Protein AF-A0A1F3XYW1-F1 (afdb_monomer)

Sequence (132 aa):
MTFLGFTIYRMKNRSGTDAKTVFETESKRLSRAKSAIREKLKRNRHKPIEKQAEAINATLRGHFNYYGLAGNRKKIAGYWHFVREEWRHCLSRRSQNGRVTWADFLEIEEKFPLVSPKLRISYAQLASFVRL

Nearest PDB structures (foldseek):
  8fli-assembly1_B  TM=8.030E-01  e=5.942E-02  Thermosynechococcus vestitus
  5cwl-assembly2_B  TM=4.743E-01  e=3.367E+00  synthetic construct

Foldseek 3Di:
DDDPQWDWDWDADPVNPDIAIATEGHPVNLVVLLVVLLVVLLVCLQPDLLVNLVSQQVSLCVCLVVRLAANHQVSNQVSVVSSLVSNQVSPQVNDPPDNQDVVNSVVSCVVRPHDDRHRPYHSVNVVVVVPD

Secondary structure (DSSP, 8-state):
-EETTEEEEEEE-TTSS-EEEEEEE-HHHHHHHHHHHHHHHHHHTTS-HHHHHHHHHHHHHHHHHHH-BTT-HHHHHHHHHHHHHHHHHHHHTSSSS----HHHHHHHHHHSPPPPP--SB-HHHHHHHH--

pLDDT: mean 91.43, std 9.3, range [43.41, 98.5]

Radius of gyration: 17.62 Å; Cα contacts (8 Å, |Δi|>4): 137; chains: 1; bounding box: 43×25×58 Å

Mean predicted aligned error: 4.78 Å

Structure (mmCIF, N/CA/C/O backbone):
data_AF-A0A1F3XYW1-F1
#
_entry.id   AF-A0A1F3XYW1-F1
#
loop_
_atom_site.group_PDB
_atom_site.id
_atom_site.type_symbol
_atom_site.label_atom_id
_atom_site.label_alt_id
_atom_site.label_comp_id
_atom_site.label_asym_id
_atom_site.label_entity_id
_atom_site.label_seq_id
_atom_site.pdbx_PDB_ins_code
_atom_site.Cartn_x
_atom_site.Cartn_y
_atom_site.Cartn_z
_atom_site.occupancy
_atom_site.B_iso_or_equiv
_atom_site.auth_seq_id
_atom_site.auth_comp_id
_atom_site.auth_asym_id
_atom_site.auth_atom_id
_atom_site.pdbx_PDB_model_num
ATOM 1 N N . MET A 1 1 ? 9.606 8.087 -21.227 1.00 90.62 1 MET A N 1
ATOM 2 C CA . MET A 1 1 ? 8.309 8.694 -21.620 1.00 90.62 1 MET A CA 1
ATOM 3 C C . MET A 1 1 ? 7.266 8.442 -20.538 1.00 90.62 1 MET A C 1
ATOM 5 O O . MET A 1 1 ? 7.473 7.536 -19.736 1.00 90.62 1 MET A O 1
ATOM 9 N N . THR A 1 2 ? 6.168 9.200 -20.501 1.00 93.94 2 THR A N 1
ATOM 10 C CA . THR A 1 2 ? 5.014 8.907 -19.634 1.00 93.94 2 THR A CA 1
ATOM 11 C C . THR A 1 2 ? 3.793 8.556 -20.478 1.00 93.94 2 THR A C 1
ATOM 13 O O . THR A 1 2 ? 3.475 9.258 -21.431 1.00 93.94 2 THR A O 1
ATOM 16 N N . PHE A 1 3 ? 3.109 7.461 -20.148 1.00 91.94 3 PHE A N 1
ATOM 17 C CA . PHE A 1 3 ? 1.918 7.012 -20.872 1.00 91.94 3 PHE A CA 1
ATOM 18 C C . PHE A 1 3 ? 0.994 6.228 -19.941 1.00 91.94 3 PHE A C 1
ATOM 20 O O . PHE A 1 3 ? 1.466 5.400 -19.166 1.00 91.94 3 PHE A O 1
ATOM 27 N N . LEU A 1 4 ? -0.313 6.515 -19.974 1.00 92.44 4 LEU A N 1
ATOM 28 C CA . LEU A 1 4 ? -1.336 5.857 -19.141 1.00 92.44 4 LEU A CA 1
ATOM 29 C C . LEU A 1 4 ? -0.981 5.761 -17.640 1.00 92.44 4 LEU A C 1
ATOM 31 O O . LEU A 1 4 ? -1.354 4.820 -16.944 1.00 92.44 4 LEU A O 1
ATOM 35 N N . GLY A 1 5 ? -0.261 6.749 -17.105 1.00 93.19 5 GLY A N 1
ATOM 36 C CA . GLY A 1 5 ? 0.155 6.756 -15.700 1.00 93.19 5 GLY A CA 1
ATOM 37 C C . GLY A 1 5 ? 1.364 5.874 -15.374 1.00 93.19 5 GLY A C 1
ATOM 38 O O . GLY A 1 5 ? 1.655 5.660 -14.195 1.00 93.19 5 GLY A O 1
ATOM 39 N N . PHE A 1 6 ? 2.084 5.405 -16.392 1.00 94.06 6 PHE A N 1
ATOM 40 C CA . PHE A 1 6 ? 3.388 4.769 -16.264 1.00 94.06 6 PHE A CA 1
ATOM 41 C C . PHE A 1 6 ? 4.501 5.700 -16.725 1.00 94.06 6 PHE A C 1
ATOM 43 O O . PHE A 1 6 ? 4.390 6.347 -17.765 1.00 94.06 6 PHE A O 1
ATOM 50 N N . THR A 1 7 ? 5.605 5.703 -15.988 1.00 94.50 7 THR A N 1
ATOM 51 C CA . THR A 1 7 ? 6.908 6.112 -16.500 1.00 94.50 7 THR A CA 1
ATOM 52 C C . THR A 1 7 ? 7.535 4.899 -17.179 1.00 94.50 7 THR A C 1
ATOM 54 O O . THR A 1 7 ? 7.796 3.886 -16.530 1.00 94.50 7 THR A O 1
ATOM 57 N N . ILE A 1 8 ? 7.758 5.002 -18.489 1.00 92.38 8 ILE A N 1
ATOM 58 C CA . ILE A 1 8 ? 8.303 3.927 -19.321 1.00 92.38 8 ILE A CA 1
ATOM 59 C C . ILE A 1 8 ? 9.735 4.274 -19.713 1.00 92.38 8 ILE A C 1
ATOM 61 O O . ILE A 1 8 ? 9.994 5.350 -20.273 1.00 92.38 8 ILE A O 1
ATOM 65 N N . TYR A 1 9 ? 10.655 3.358 -19.416 1.00 90.81 9 TYR A N 1
ATOM 66 C CA . TYR A 1 9 ? 12.079 3.485 -19.723 1.00 90.81 9 TYR A CA 1
ATOM 67 C C . TYR A 1 9 ? 12.733 2.118 -19.943 1.00 90.81 9 TYR A C 1
ATOM 69 O O . TYR A 1 9 ? 12.196 1.083 -19.549 1.00 90.81 9 TYR A O 1
ATOM 77 N N . ARG A 1 10 ? 13.908 2.106 -20.579 1.00 88.81 10 ARG A N 1
ATOM 78 C CA . ARG A 1 10 ? 14.725 0.896 -20.737 1.00 88.81 10 ARG A CA 1
ATOM 79 C C . ARG A 1 10 ? 15.737 0.820 -19.601 1.00 88.81 10 ARG A C 1
ATOM 81 O O . ARG A 1 10 ? 16.507 1.752 -19.397 1.00 88.81 10 ARG A O 1
ATOM 88 N N . MET A 1 11 ? 15.751 -0.297 -18.889 1.00 86.00 11 MET A N 1
ATOM 89 C CA . MET A 1 11 ? 16.749 -0.607 -17.871 1.00 86.00 11 MET A CA 1
ATOM 90 C C . MET A 1 11 ? 17.693 -1.674 -18.417 1.00 86.00 11 MET A C 1
ATOM 92 O O . MET A 1 11 ? 17.244 -2.745 -18.824 1.00 86.00 11 MET A O 1
ATOM 96 N N . LYS A 1 12 ? 18.996 -1.388 -18.418 1.00 85.50 12 LYS A N 1
ATOM 97 C CA . LYS A 1 12 ? 20.028 -2.386 -18.715 1.00 85.50 12 LYS A CA 1
ATOM 98 C C . LYS A 1 12 ? 20.235 -3.296 -17.503 1.00 85.50 12 LYS A C 1
ATOM 100 O O . LYS A 1 12 ? 20.119 -2.847 -16.361 1.00 85.50 12 LYS A O 1
ATOM 105 N N . ASN A 1 13 ? 20.513 -4.572 -17.741 1.00 80.25 13 ASN A N 1
ATOM 106 C CA . ASN A 1 13 ? 20.986 -5.470 -16.694 1.00 80.25 13 ASN A CA 1
ATOM 107 C C . ASN A 1 13 ? 22.393 -5.041 -16.222 1.00 80.25 13 ASN A C 1
ATOM 109 O O . ASN A 1 13 ? 23.051 -4.211 -16.850 1.00 80.25 13 ASN A O 1
ATOM 113 N N . ARG A 1 14 ? 22.862 -5.598 -15.098 1.00 74.94 14 ARG A N 1
ATOM 114 C CA . ARG A 1 14 ? 24.181 -5.256 -14.535 1.00 74.94 14 ARG A CA 1
ATOM 115 C C . ARG A 1 14 ? 25.348 -5.563 -15.484 1.00 74.94 14 ARG A C 1
ATOM 117 O O . ARG A 1 14 ? 26.362 -4.889 -15.387 1.00 74.94 14 ARG A O 1
ATOM 124 N N . SER A 1 15 ? 25.201 -6.536 -16.387 1.00 79.69 15 SER A N 1
ATOM 125 C CA . SER A 1 15 ? 26.223 -6.887 -17.383 1.00 79.69 15 SER A CA 1
ATOM 126 C C . SER A 1 15 ? 26.187 -6.008 -18.641 1.00 79.69 15 SER A C 1
ATOM 128 O O . SER A 1 15 ? 27.049 -6.143 -19.500 1.00 79.69 15 SER A O 1
ATOM 130 N N . GLY A 1 16 ? 25.190 -5.127 -18.789 1.00 72.06 16 GLY A N 1
ATOM 131 C CA . GLY A 1 16 ? 25.012 -4.256 -19.955 1.00 72.06 16 GLY A CA 1
ATOM 132 C C . GLY A 1 16 ? 24.537 -4.954 -21.237 1.00 72.06 16 GLY A C 1
ATOM 133 O O . GLY A 1 16 ? 24.225 -4.262 -22.204 1.00 72.06 16 GLY A O 1
ATOM 134 N N . THR A 1 17 ? 24.452 -6.286 -21.236 1.00 72.69 17 THR A N 1
ATOM 135 C CA . THR A 1 17 ? 24.177 -7.134 -22.407 1.00 72.69 17 THR A CA 1
ATOM 136 C C . THR A 1 17 ? 22.704 -7.125 -22.809 1.00 72.69 17 THR A C 1
ATOM 138 O O . THR A 1 17 ? 22.395 -7.114 -23.994 1.00 72.69 17 THR A O 1
ATOM 141 N N . ASP A 1 18 ? 21.793 -7.049 -21.832 1.00 75.69 18 ASP A N 1
ATOM 142 C CA . ASP A 1 18 ? 20.349 -7.053 -22.078 1.00 75.69 18 ASP A CA 1
ATOM 143 C C . ASP A 1 18 ? 19.689 -5.798 -21.520 1.00 75.69 18 ASP A C 1
ATOM 145 O O . ASP A 1 18 ? 20.006 -5.330 -20.422 1.00 75.69 18 ASP A O 1
ATOM 149 N N . ALA A 1 19 ? 18.688 -5.289 -22.236 1.00 81.06 19 ALA A N 1
ATOM 150 C CA . ALA A 1 19 ? 17.846 -4.195 -21.773 1.00 81.06 19 ALA A CA 1
ATOM 151 C C . ALA A 1 19 ? 16.379 -4.622 -21.717 1.00 81.06 19 ALA A C 1
ATOM 153 O O . ALA A 1 19 ? 15.833 -5.132 -22.693 1.00 81.06 19 ALA A O 1
ATOM 154 N N . LYS A 1 20 ? 15.725 -4.361 -20.583 1.00 85.50 20 LYS A N 1
ATOM 155 C CA . LYS A 1 20 ? 14.300 -4.629 -20.361 1.00 85.50 20 LYS A CA 1
ATOM 156 C C . LYS A 1 20 ? 13.523 -3.320 -20.303 1.00 85.50 20 LYS A C 1
ATOM 158 O O . LYS A 1 20 ? 13.973 -2.353 -19.689 1.00 85.50 20 LYS A O 1
ATOM 163 N N . THR A 1 21 ? 12.337 -3.298 -20.898 1.00 87.94 21 THR A N 1
ATOM 164 C CA . THR A 1 21 ? 11.399 -2.180 -20.744 1.00 87.94 21 THR A CA 1
ATOM 165 C C . THR A 1 21 ? 10.740 -2.259 -19.372 1.00 87.94 21 THR A C 1
ATOM 167 O O . THR A 1 21 ? 10.163 -3.282 -19.009 1.00 87.94 21 THR A O 1
ATOM 170 N N . VAL A 1 22 ? 10.846 -1.187 -18.594 1.00 88.44 22 VAL A N 1
ATOM 171 C CA . VAL A 1 22 ? 10.255 -1.048 -17.262 1.00 88.44 22 VAL A CA 1
ATOM 172 C C . VAL A 1 22 ? 9.022 -0.164 -17.370 1.00 88.44 22 VAL A C 1
ATOM 174 O O . VAL A 1 22 ? 9.081 0.917 -17.955 1.00 88.44 22 VAL A O 1
ATOM 177 N N . PHE A 1 23 ? 7.926 -0.619 -16.766 1.00 92.12 23 PHE A N 1
ATOM 178 C CA . PHE A 1 23 ? 6.715 0.166 -16.561 1.00 92.12 23 PHE A CA 1
ATOM 179 C C . PHE A 1 23 ? 6.612 0.485 -15.076 1.00 92.12 23 PHE A C 1
ATOM 181 O O . PHE A 1 23 ? 6.260 -0.378 -14.279 1.00 92.12 23 PHE A O 1
ATOM 188 N N . GLU A 1 24 ? 6.953 1.707 -14.685 1.00 93.56 24 GLU A N 1
ATOM 189 C CA . GLU A 1 24 ? 6.903 2.137 -13.288 1.00 93.56 24 GLU A CA 1
ATOM 190 C C . GLU A 1 24 ? 5.710 3.066 -13.057 1.00 93.56 24 GLU A C 1
ATOM 192 O O . GLU A 1 24 ? 5.388 3.870 -13.927 1.00 93.56 24 GLU A O 1
ATOM 197 N N . THR A 1 25 ? 5.040 2.993 -11.902 1.00 95.44 25 THR A N 1
ATOM 198 C CA . THR A 1 25 ? 3.963 3.945 -11.581 1.00 95.44 25 THR A CA 1
ATOM 199 C C . THR A 1 25 ? 4.507 5.371 -11.616 1.00 95.44 25 THR A C 1
ATOM 201 O O . THR A 1 25 ? 5.442 5.706 -10.885 1.00 95.44 25 THR A O 1
ATOM 204 N N . GLU A 1 26 ? 3.878 6.233 -12.414 1.00 96.56 26 GLU A N 1
ATOM 205 C CA . GLU A 1 26 ? 4.226 7.648 -12.491 1.00 96.56 26 GLU A CA 1
ATOM 206 C C . GLU A 1 26 ? 4.121 8.301 -11.100 1.00 96.56 26 GLU A C 1
ATOM 208 O O . GLU A 1 26 ? 3.106 8.171 -10.407 1.00 96.56 26 GLU A O 1
ATOM 213 N N . SER A 1 27 ? 5.138 9.067 -10.694 1.00 94.81 27 SER A N 1
ATOM 214 C CA . SER A 1 27 ? 5.197 9.700 -9.366 1.00 94.81 27 SER A CA 1
ATOM 215 C C . SER A 1 27 ? 3.953 10.534 -9.032 1.00 94.81 27 SER A C 1
ATOM 217 O O . SER A 1 27 ? 3.446 10.464 -7.910 1.00 94.81 27 SER A O 1
ATOM 219 N N . LYS A 1 28 ? 3.400 11.270 -10.009 1.00 96.31 28 LYS A N 1
ATOM 220 C CA . LYS A 1 28 ? 2.164 12.053 -9.829 1.00 96.31 28 LYS A CA 1
ATOM 221 C C . LYS A 1 28 ? 0.953 11.155 -9.556 1.00 96.31 28 LYS A C 1
ATOM 223 O O . LYS A 1 28 ? 0.128 11.479 -8.703 1.00 96.31 28 LYS A O 1
ATOM 228 N N . ARG A 1 29 ? 0.853 10.006 -10.233 1.00 96.44 29 ARG A N 1
ATOM 229 C CA . ARG A 1 29 ? -0.222 9.021 -10.020 1.00 96.44 29 ARG A CA 1
ATOM 230 C C . ARG A 1 29 ? -0.103 8.344 -8.667 1.00 96.44 29 ARG A C 1
ATOM 232 O O . ARG A 1 29 ? -1.113 8.206 -7.982 1.00 96.44 29 ARG A O 1
ATOM 239 N N . LEU A 1 30 ? 1.114 7.998 -8.254 1.00 97.12 30 LEU A N 1
ATOM 240 C CA . LEU A 1 30 ? 1.355 7.446 -6.925 1.00 97.12 30 LEU A CA 1
ATOM 241 C C . LEU A 1 30 ? 0.969 8.447 -5.829 1.00 97.12 30 LEU A C 1
ATOM 243 O O . LEU A 1 30 ? 0.283 8.073 -4.883 1.00 97.12 30 LEU A O 1
ATOM 247 N N . SER A 1 31 ? 1.347 9.720 -5.976 1.00 97.88 31 SER A N 1
ATOM 248 C CA . SER A 1 31 ? 0.960 10.782 -5.037 1.00 97.88 31 SER A CA 1
ATOM 249 C C . SER A 1 31 ? -0.565 10.919 -4.929 1.00 97.88 31 SER A C 1
ATOM 251 O O . SER A 1 31 ? -1.120 10.857 -3.834 1.00 97.88 31 SER A O 1
ATOM 253 N N . ARG A 1 32 ? -1.273 10.965 -6.066 1.00 97.69 32 ARG A N 1
ATOM 254 C CA . ARG A 1 32 ? -2.747 10.983 -6.090 1.00 97.69 32 ARG A CA 1
ATOM 255 C C . ARG A 1 32 ? -3.358 9.756 -5.409 1.00 97.69 32 ARG A C 1
ATOM 257 O O . ARG A 1 32 ? -4.302 9.904 -4.639 1.00 97.69 32 ARG A O 1
ATOM 264 N N . ALA A 1 33 ? -2.812 8.562 -5.644 1.00 97.88 33 ALA A N 1
ATOM 265 C CA . ALA A 1 33 ? -3.279 7.333 -5.000 1.00 97.88 33 ALA A CA 1
ATOM 266 C C . ALA A 1 33 ? -3.080 7.360 -3.473 1.00 97.88 33 ALA A C 1
ATOM 268 O O . ALA A 1 33 ? -3.936 6.866 -2.736 1.00 97.88 33 ALA A O 1
ATOM 269 N N . LYS A 1 34 ? -1.979 7.955 -2.992 1.00 98.50 34 LYS A N 1
ATOM 270 C CA . LYS A 1 34 ? -1.710 8.169 -1.561 1.00 98.50 34 LYS A CA 1
ATOM 271 C C . LYS A 1 34 ? -2.694 9.159 -0.931 1.00 98.50 34 LYS A C 1
ATOM 273 O O . LYS A 1 34 ? -3.249 8.873 0.127 1.00 98.50 34 LYS A O 1
ATOM 278 N N . SER A 1 35 ? -2.973 10.280 -1.590 1.00 98.38 35 SER A N 1
ATOM 279 C CA . SER A 1 35 ? -3.975 11.239 -1.105 1.00 98.38 35 SER A CA 1
ATOM 280 C C . SER A 1 35 ? -5.383 10.637 -1.099 1.00 98.38 35 SER A C 1
ATOM 282 O O . SER A 1 35 ? -6.110 10.766 -0.119 1.00 98.38 35 SER A O 1
ATOM 284 N N . ALA A 1 36 ? -5.753 9.900 -2.150 1.00 98.19 36 ALA A N 1
ATOM 285 C CA . ALA A 1 36 ? -7.069 9.278 -2.252 1.00 98.19 36 ALA A CA 1
ATOM 286 C C . ALA A 1 36 ? -7.325 8.246 -1.141 1.00 98.19 36 ALA A C 1
ATOM 288 O O . ALA A 1 36 ? -8.416 8.222 -0.567 1.00 98.19 36 ALA A O 1
ATOM 289 N N . ILE A 1 37 ? -6.335 7.404 -0.807 1.00 98.06 37 ILE A N 1
ATOM 290 C CA . ILE A 1 37 ? -6.500 6.420 0.272 1.00 98.06 37 ILE A CA 1
ATOM 291 C C . ILE A 1 37 ? -6.532 7.083 1.651 1.00 98.06 37 ILE A C 1
ATOM 293 O O . ILE A 1 37 ? -7.350 6.676 2.471 1.00 98.06 37 ILE A O 1
ATOM 297 N N . ARG A 1 38 ? -5.752 8.150 1.886 1.00 98.00 38 ARG A N 1
ATOM 298 C CA . ARG A 1 38 ? -5.849 8.958 3.117 1.00 98.00 38 ARG A CA 1
ATOM 299 C C . ARG A 1 38 ? -7.259 9.502 3.325 1.00 98.00 38 ARG A C 1
ATOM 301 O O . ARG A 1 38 ? -7.847 9.290 4.383 1.00 98.00 38 ARG A O 1
ATOM 308 N N . GLU A 1 39 ? -7.841 10.119 2.299 1.00 97.94 39 GLU A N 1
ATOM 309 C CA . GLU A 1 39 ? -9.209 10.646 2.377 1.00 97.94 39 GLU A CA 1
ATOM 310 C C . GLU A 1 39 ? -10.259 9.539 2.521 1.00 97.94 39 GLU A C 1
ATOM 312 O O . GLU A 1 39 ? -11.263 9.698 3.219 1.00 97.94 39 GLU A O 1
ATOM 317 N N . LYS A 1 40 ? -10.045 8.380 1.891 1.00 97.81 40 LYS A N 1
ATOM 318 C CA . LYS A 1 40 ? -10.928 7.219 2.061 1.00 97.81 40 LYS A CA 1
ATOM 319 C C . LYS A 1 40 ? -10.879 6.683 3.496 1.00 97.81 40 LYS A C 1
ATOM 321 O O . LYS A 1 40 ? -11.931 6.430 4.075 1.00 97.81 40 LYS A O 1
ATOM 326 N N . LEU A 1 41 ? -9.686 6.558 4.079 1.00 96.81 41 LEU A N 1
ATOM 327 C CA . LEU A 1 41 ? -9.490 6.145 5.471 1.00 96.81 41 LEU A CA 1
ATOM 328 C C . LEU A 1 41 ? -10.105 7.152 6.444 1.00 96.81 41 LEU A C 1
ATOM 330 O O . LEU A 1 41 ? -10.822 6.750 7.353 1.00 96.81 41 LEU A O 1
ATOM 334 N N . LYS A 1 42 ? -9.901 8.455 6.214 1.00 95.25 42 LYS A N 1
ATOM 335 C CA . LYS A 1 42 ? -10.498 9.529 7.019 1.00 95.25 42 LYS A CA 1
ATOM 336 C C . LYS A 1 42 ? -12.026 9.440 7.038 1.00 95.25 42 LYS A C 1
ATOM 338 O O . LYS A 1 42 ? -12.610 9.441 8.115 1.00 95.25 42 LYS A O 1
ATOM 343 N N . ARG A 1 43 ? -12.664 9.295 5.870 1.00 96.12 43 ARG A N 1
ATOM 344 C CA . ARG A 1 43 ? -14.129 9.149 5.755 1.00 96.12 4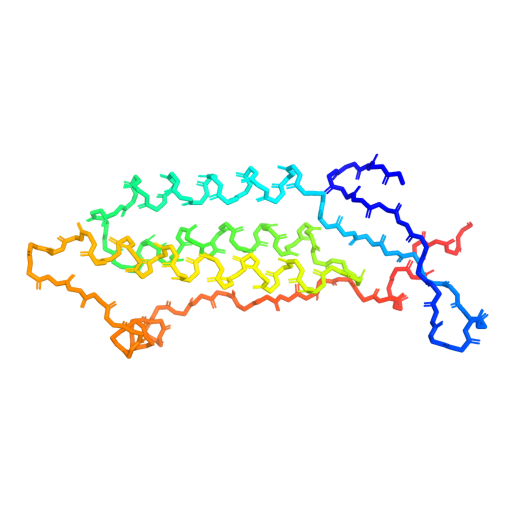3 ARG A CA 1
ATOM 345 C C . ARG A 1 43 ? -14.658 7.863 6.390 1.00 96.12 43 ARG A C 1
ATOM 347 O O . ARG A 1 43 ? -15.755 7.851 6.933 1.00 96.12 43 ARG A O 1
ATOM 354 N N . ASN A 1 44 ? -13.881 6.783 6.341 1.00 95.12 44 ASN A N 1
ATOM 355 C CA . ASN A 1 44 ? -14.269 5.489 6.899 1.00 95.12 44 ASN A CA 1
ATOM 356 C C . ASN A 1 44 ? -13.816 5.281 8.355 1.00 95.12 44 ASN A C 1
ATOM 358 O O . ASN A 1 44 ? -14.057 4.204 8.893 1.00 95.12 44 ASN A O 1
ATOM 362 N N . ARG A 1 45 ? -13.194 6.276 9.007 1.00 93.62 45 ARG A N 1
ATOM 363 C CA . ARG A 1 45 ? -12.549 6.131 10.327 1.00 93.62 45 ARG A CA 1
ATOM 364 C C . ARG A 1 45 ? -13.463 5.529 11.392 1.00 93.62 45 ARG A C 1
ATOM 366 O O . ARG A 1 45 ? -13.013 4.719 12.196 1.00 93.62 45 ARG A O 1
ATOM 373 N N . HIS A 1 46 ? -14.734 5.919 11.395 1.00 93.25 46 HIS A N 1
ATOM 374 C CA . HIS A 1 46 ? -15.704 5.497 12.407 1.00 93.25 46 HIS A CA 1
ATOM 375 C C . HIS A 1 46 ? -16.394 4.164 12.080 1.00 93.25 46 HIS A C 1
ATOM 377 O O . HIS A 1 46 ? -17.109 3.630 12.923 1.00 93.25 46 HIS A O 1
ATOM 383 N N . LYS A 1 47 ? -16.166 3.596 10.887 1.00 95.75 47 LYS A N 1
ATOM 384 C CA . LYS A 1 47 ? -16.758 2.313 10.484 1.00 95.75 47 LYS A CA 1
ATOM 385 C C . LYS A 1 47 ? -16.131 1.134 11.245 1.00 95.75 47 LYS A C 1
ATOM 387 O O . LYS A 1 47 ? -14.988 1.249 11.704 1.00 95.75 47 LYS A O 1
ATOM 392 N N . PRO A 1 48 ? -16.824 -0.016 11.346 1.00 96.38 48 PRO A N 1
ATOM 393 C CA . PRO A 1 48 ? -16.229 -1.262 11.834 1.00 96.38 48 PRO A CA 1
ATOM 394 C C . PRO A 1 48 ? -14.924 -1.601 11.100 1.00 96.38 48 PRO A C 1
ATOM 396 O O . PRO A 1 48 ? -14.791 -1.297 9.913 1.00 96.38 48 PRO A O 1
ATOM 399 N N . ILE A 1 49 ? -13.961 -2.208 11.803 1.00 96.06 49 ILE A N 1
ATOM 400 C CA . ILE A 1 49 ? -12.611 -2.485 11.271 1.00 96.06 49 ILE A CA 1
ATOM 401 C C . ILE A 1 49 ? -12.683 -3.359 10.013 1.00 96.06 49 ILE A C 1
ATOM 403 O O . ILE A 1 49 ? -12.044 -3.033 9.016 1.00 96.06 49 ILE A O 1
ATOM 407 N N . GLU A 1 50 ? -13.540 -4.378 10.014 1.00 97.56 50 GLU A N 1
ATOM 408 C CA . GLU A 1 50 ? -13.821 -5.233 8.855 1.00 97.56 50 GLU A CA 1
ATOM 409 C C . GLU A 1 50 ? -14.196 -4.417 7.607 1.00 97.56 50 GLU A C 1
ATOM 411 O O . GLU A 1 50 ? -13.582 -4.548 6.549 1.00 97.56 50 GLU A O 1
ATOM 416 N N . LYS A 1 51 ? -15.135 -3.471 7.743 1.00 97.94 51 LYS A N 1
ATOM 417 C CA . LYS A 1 51 ? -15.560 -2.593 6.640 1.00 97.94 51 LYS A CA 1
ATOM 418 C C . LYS A 1 51 ? -14.466 -1.633 6.187 1.00 97.94 51 LYS A C 1
ATOM 420 O O . LYS A 1 51 ? -14.444 -1.230 5.021 1.00 97.94 51 LYS A O 1
ATOM 425 N N . GLN A 1 52 ? -13.544 -1.258 7.075 1.00 97.38 52 GLN A N 1
ATOM 426 C CA . GLN A 1 52 ? -12.349 -0.519 6.671 1.00 97.38 52 GLN A CA 1
ATOM 427 C C . GLN A 1 52 ? -11.427 -1.408 5.829 1.00 97.38 52 GLN A C 1
ATOM 429 O O . GLN A 1 52 ? -11.049 -0.996 4.731 1.00 97.38 52 GLN A O 1
ATOM 434 N N . ALA A 1 53 ? -11.131 -2.625 6.292 1.00 98.12 53 ALA A N 1
ATOM 435 C CA . ALA A 1 53 ? -10.278 -3.587 5.598 1.00 98.12 53 ALA A CA 1
ATOM 436 C C . ALA A 1 53 ? -10.832 -3.952 4.211 1.00 98.12 53 ALA A C 1
ATOM 438 O O . ALA A 1 53 ? -10.106 -3.868 3.222 1.00 98.12 53 ALA A O 1
ATOM 439 N N . GLU A 1 54 ? -12.133 -4.239 4.093 1.00 98.25 54 GLU A N 1
ATOM 440 C CA . GLU A 1 54 ? -12.817 -4.474 2.811 1.00 98.25 54 GLU A CA 1
ATOM 441 C C . GLU A 1 54 ? -12.603 -3.308 1.830 1.00 98.25 54 GLU A C 1
ATOM 443 O O . GLU A 1 54 ? -12.220 -3.496 0.667 1.00 98.25 54 GLU A O 1
ATOM 448 N N . ALA A 1 55 ? -12.810 -2.077 2.308 1.00 98.06 55 ALA A N 1
ATOM 449 C CA . ALA A 1 55 ? -12.688 -0.874 1.498 1.00 98.06 55 ALA A CA 1
ATOM 450 C C . ALA A 1 55 ? -11.237 -0.585 1.079 1.00 98.06 55 ALA A C 1
ATOM 452 O O . ALA A 1 55 ? -11.014 -0.082 -0.031 1.00 98.06 55 ALA A O 1
ATOM 453 N N . ILE A 1 56 ? -10.263 -0.882 1.945 1.00 98.25 56 ILE A N 1
ATOM 454 C CA . ILE A 1 56 ? -8.829 -0.806 1.642 1.00 98.25 56 ILE A CA 1
ATOM 455 C C . ILE A 1 56 ? -8.473 -1.870 0.602 1.00 98.25 56 ILE A C 1
ATOM 457 O O . ILE A 1 56 ? -7.877 -1.544 -0.425 1.00 98.25 56 ILE A O 1
ATOM 461 N N . ASN A 1 57 ? -8.918 -3.109 0.800 1.00 98.31 57 ASN A N 1
ATOM 462 C CA . ASN A 1 57 ? -8.655 -4.233 -0.091 1.00 98.31 57 ASN A CA 1
ATOM 463 C C . ASN A 1 57 ? -9.221 -4.028 -1.490 1.00 98.31 57 ASN A C 1
ATOM 465 O O . ASN A 1 57 ? -8.575 -4.402 -2.466 1.00 98.31 57 ASN A O 1
ATOM 469 N N . ALA A 1 58 ? -10.393 -3.408 -1.625 1.00 98.06 58 ALA A N 1
ATOM 470 C CA . ALA A 1 58 ? -10.914 -3.012 -2.931 1.00 98.06 58 ALA A CA 1
ATOM 471 C C . ALA A 1 58 ? -9.975 -2.020 -3.646 1.00 98.06 58 ALA A C 1
ATOM 473 O O . ALA A 1 58 ? -9.679 -2.187 -4.830 1.00 98.06 58 ALA A O 1
ATOM 474 N N . THR A 1 59 ? -9.448 -1.024 -2.922 1.00 97.75 59 THR A N 1
ATOM 475 C CA . THR A 1 59 ? -8.487 -0.054 -3.476 1.00 97.75 59 THR A CA 1
ATOM 476 C C . THR A 1 59 ? -7.166 -0.723 -3.861 1.00 97.75 59 THR A C 1
ATOM 478 O O . THR A 1 59 ? -6.667 -0.498 -4.964 1.00 97.75 59 THR A O 1
ATOM 481 N N . LEU A 1 60 ? -6.606 -1.558 -2.979 1.00 97.88 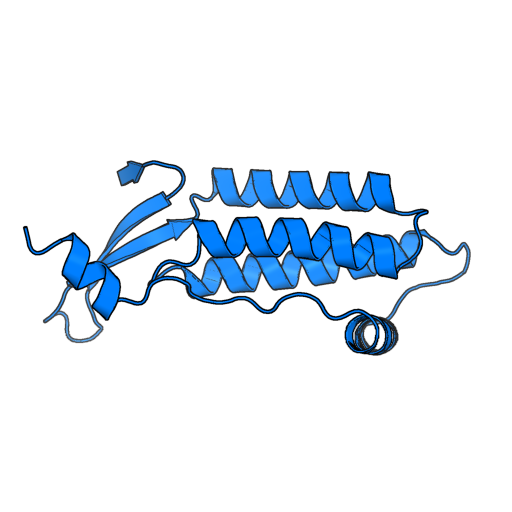60 LEU A N 1
ATOM 482 C CA . LEU A 1 60 ? -5.345 -2.264 -3.216 1.00 97.88 60 LEU A CA 1
ATOM 483 C C . LEU A 1 60 ? -5.451 -3.205 -4.415 1.00 97.88 60 LEU A C 1
ATOM 485 O O . LEU A 1 60 ? -4.598 -3.153 -5.296 1.00 97.88 60 LEU A O 1
ATOM 489 N N . ARG A 1 61 ? -6.533 -3.991 -4.516 1.00 97.56 61 ARG A N 1
ATOM 490 C CA . ARG A 1 61 ? -6.788 -4.860 -5.676 1.00 97.56 61 ARG A CA 1
ATOM 491 C C . ARG A 1 61 ? -6.811 -4.070 -6.977 1.00 97.56 61 ARG A C 1
ATOM 493 O O . ARG A 1 61 ? -6.129 -4.456 -7.920 1.00 97.56 61 ARG A O 1
ATOM 500 N N . GLY A 1 62 ? -7.534 -2.950 -7.026 1.00 95.94 62 GLY A N 1
ATOM 501 C CA . GLY A 1 62 ? -7.551 -2.080 -8.206 1.00 95.94 62 GLY A CA 1
ATOM 502 C C . GLY A 1 62 ? -6.156 -1.560 -8.565 1.00 95.94 62 GLY A C 1
ATOM 503 O O . GLY A 1 62 ? -5.730 -1.657 -9.715 1.00 95.94 62 GLY A O 1
ATOM 504 N N . HIS A 1 63 ? -5.410 -1.079 -7.568 1.00 96.19 63 HIS A N 1
ATOM 505 C CA . HIS A 1 63 ? -4.056 -0.571 -7.769 1.00 96.19 63 HIS A CA 1
ATOM 506 C C . HIS A 1 63 ? -3.103 -1.655 -8.285 1.00 96.19 63 HIS A C 1
ATOM 508 O O . HIS A 1 63 ? -2.382 -1.424 -9.251 1.00 96.19 63 HIS A O 1
ATOM 514 N N . PHE A 1 64 ? -3.110 -2.844 -7.684 1.00 95.75 64 PHE A N 1
ATOM 515 C CA . PHE A 1 64 ? -2.236 -3.951 -8.076 1.00 95.75 64 PHE A CA 1
ATOM 516 C C . PHE A 1 64 ? -2.621 -4.530 -9.432 1.00 95.75 64 PHE A C 1
ATOM 518 O O . PHE A 1 64 ? -1.747 -4.860 -10.225 1.00 95.75 64 PHE A O 1
ATOM 525 N N . ASN A 1 65 ? -3.914 -4.591 -9.745 1.00 94.69 65 ASN A N 1
ATOM 526 C CA . ASN A 1 65 ? -4.380 -5.055 -11.045 1.00 94.69 65 ASN A CA 1
ATOM 527 C C . ASN A 1 65 ? -3.924 -4.151 -12.188 1.00 94.69 65 ASN A C 1
ATOM 529 O O . ASN A 1 65 ? -3.666 -4.667 -13.273 1.00 94.69 65 ASN A O 1
ATOM 533 N N . TYR A 1 66 ? -3.840 -2.841 -11.949 1.00 95.12 66 TYR A N 1
ATOM 534 C CA . TYR A 1 66 ? -3.413 -1.873 -12.952 1.00 95.12 66 TYR A CA 1
ATOM 535 C C . TYR A 1 66 ? -1.889 -1.733 -12.998 1.00 95.12 66 TYR A C 1
ATOM 537 O O . TYR A 1 66 ? -1.269 -1.912 -14.039 1.00 95.12 66 TYR A O 1
ATOM 545 N N . TYR A 1 67 ? -1.263 -1.456 -11.854 1.00 95.31 67 TYR A N 1
ATOM 546 C CA . TYR A 1 67 ? 0.162 -1.143 -11.771 1.00 95.31 67 TYR A CA 1
ATOM 547 C C . TYR A 1 67 ? 1.062 -2.375 -11.617 1.00 95.31 67 TYR A C 1
ATOM 549 O O . TYR A 1 67 ? 2.281 -2.217 -11.644 1.00 95.31 67 TYR A O 1
ATOM 557 N N . GLY A 1 68 ? 0.495 -3.579 -11.475 1.00 93.69 68 GLY A N 1
ATOM 558 C CA . GLY A 1 68 ? 1.161 -4.875 -11.278 1.00 93.69 68 GLY A CA 1
ATOM 559 C C . GLY A 1 68 ? 1.990 -5.390 -12.452 1.00 93.69 68 GLY A C 1
ATOM 560 O O . GLY A 1 68 ? 1.905 -6.569 -12.778 1.00 93.69 68 GLY A O 1
ATOM 561 N N . LEU A 1 69 ? 2.787 -4.538 -13.084 1.00 91.38 69 LEU A N 1
ATOM 562 C CA . LEU A 1 69 ? 3.669 -4.877 -14.194 1.00 91.38 69 LEU A CA 1
ATOM 563 C C . LEU A 1 69 ? 5.093 -5.140 -13.702 1.00 91.38 69 LEU A C 1
ATOM 565 O O . LEU A 1 69 ? 5.547 -4.611 -12.679 1.00 91.38 69 LEU A O 1
ATOM 569 N N . ALA A 1 70 ? 5.820 -5.965 -14.449 1.00 86.12 70 ALA A N 1
ATOM 570 C CA . ALA A 1 70 ? 7.212 -6.243 -14.154 1.00 86.12 70 ALA A CA 1
ATOM 571 C C . ALA A 1 70 ? 8.044 -4.953 -14.185 1.00 86.12 70 ALA A C 1
ATOM 573 O O . ALA A 1 70 ? 7.861 -4.082 -15.033 1.00 86.12 70 ALA A O 1
ATOM 574 N N . GLY A 1 71 ? 8.948 -4.829 -13.213 1.00 86.25 71 GLY A N 1
ATOM 575 C CA . GLY A 1 71 ? 9.707 -3.602 -12.983 1.00 86.25 71 GLY A CA 1
ATOM 576 C C . GLY A 1 71 ? 9.087 -2.650 -11.955 1.00 86.25 71 GLY A C 1
ATOM 577 O O . GLY A 1 71 ? 9.814 -1.860 -11.363 1.00 86.25 71 GLY A O 1
ATOM 578 N N . ASN A 1 72 ? 7.797 -2.793 -11.624 1.00 93.38 72 ASN A N 1
ATOM 579 C CA . ASN A 1 72 ? 7.111 -1.882 -10.698 1.00 93.38 72 ASN A CA 1
ATOM 580 C C . ASN A 1 72 ? 7.011 -2.370 -9.241 1.00 93.38 72 ASN A C 1
ATOM 582 O O . ASN A 1 72 ? 6.391 -1.727 -8.391 1.00 93.38 72 ASN A O 1
ATOM 586 N N . ARG A 1 73 ? 7.608 -3.526 -8.921 1.00 91.69 73 ARG A N 1
ATOM 587 C CA . ARG A 1 73 ? 7.463 -4.188 -7.610 1.00 91.69 73 ARG A CA 1
ATOM 588 C C . ARG A 1 73 ? 7.754 -3.248 -6.434 1.00 91.69 73 ARG A C 1
ATOM 590 O O . ARG A 1 73 ? 7.013 -3.256 -5.457 1.00 91.69 73 ARG A O 1
ATOM 597 N N . LYS A 1 74 ? 8.803 -2.422 -6.542 1.00 93.12 74 LYS A N 1
ATOM 598 C CA . LYS A 1 74 ? 9.220 -1.490 -5.482 1.00 93.12 74 LYS A CA 1
ATOM 599 C C . LYS A 1 74 ? 8.148 -0.441 -5.172 1.00 93.12 74 LYS A C 1
ATOM 601 O O . LYS A 1 74 ? 7.844 -0.220 -4.004 1.00 93.12 74 LYS A O 1
ATOM 606 N N . LYS A 1 75 ? 7.546 0.184 -6.191 1.00 95.25 75 LYS A N 1
ATOM 607 C CA . LYS A 1 75 ? 6.502 1.205 -5.989 1.00 95.25 75 LYS A CA 1
ATOM 608 C C . LYS A 1 75 ? 5.216 0.597 -5.444 1.00 95.25 75 LYS A C 1
ATOM 610 O O . LYS A 1 75 ? 4.608 1.192 -4.561 1.00 95.25 75 LYS A O 1
ATOM 615 N N . ILE A 1 76 ? 4.842 -0.593 -5.914 1.00 95.75 76 ILE A N 1
ATOM 616 C CA . ILE A 1 76 ? 3.664 -1.314 -5.417 1.00 95.75 76 ILE A CA 1
ATOM 617 C C . ILE A 1 76 ? 3.834 -1.680 -3.940 1.00 95.75 76 ILE A C 1
ATOM 619 O O . ILE A 1 76 ? 2.953 -1.385 -3.135 1.00 95.75 76 ILE A O 1
ATOM 623 N N . ALA A 1 77 ? 4.972 -2.277 -3.574 1.00 96.56 77 ALA A N 1
ATOM 624 C CA . ALA A 1 77 ? 5.271 -2.603 -2.182 1.00 96.56 77 ALA A CA 1
ATOM 625 C C . ALA A 1 77 ? 5.298 -1.335 -1.316 1.00 96.56 77 ALA A C 1
ATOM 627 O O . ALA A 1 77 ? 4.662 -1.288 -0.268 1.00 96.56 77 ALA A O 1
ATOM 628 N N . GLY A 1 78 ? 5.947 -0.265 -1.789 1.00 97.81 78 GLY A N 1
ATOM 629 C CA . GLY A 1 78 ? 5.973 1.020 -1.089 1.00 97.81 78 GLY A CA 1
ATOM 630 C C . GLY A 1 78 ? 4.584 1.639 -0.896 1.00 97.81 78 GLY A C 1
ATOM 631 O O . GLY A 1 78 ? 4.314 2.222 0.152 1.00 97.81 78 GLY A O 1
ATOM 632 N N . TYR A 1 79 ? 3.679 1.500 -1.870 1.00 98.12 79 TYR A N 1
ATOM 633 C CA . TYR A 1 79 ? 2.287 1.920 -1.711 1.00 98.12 79 TYR A CA 1
ATOM 634 C C . TYR A 1 79 ? 1.555 1.067 -0.672 1.00 98.12 79 TYR A C 1
ATOM 636 O O . TYR A 1 79 ? 0.866 1.618 0.179 1.00 98.12 79 TYR A O 1
ATOM 644 N N . TRP A 1 80 ? 1.741 -0.253 -0.689 1.00 98.31 80 TRP A N 1
ATOM 645 C CA . TRP A 1 80 ? 1.142 -1.154 0.297 1.00 98.31 80 TRP A CA 1
ATOM 646 C C . TRP A 1 80 ? 1.594 -0.840 1.732 1.00 98.31 80 TRP A C 1
ATOM 648 O O . TRP A 1 80 ? 0.750 -0.683 2.613 1.00 98.31 80 TRP A O 1
ATOM 658 N N . HIS A 1 81 ? 2.898 -0.647 1.962 1.00 98.12 81 HIS A N 1
ATOM 659 C CA . HIS A 1 81 ? 3.424 -0.244 3.274 1.00 98.12 81 HIS A CA 1
ATOM 660 C C . HIS A 1 81 ? 2.850 1.097 3.737 1.00 98.12 81 HIS A C 1
ATOM 662 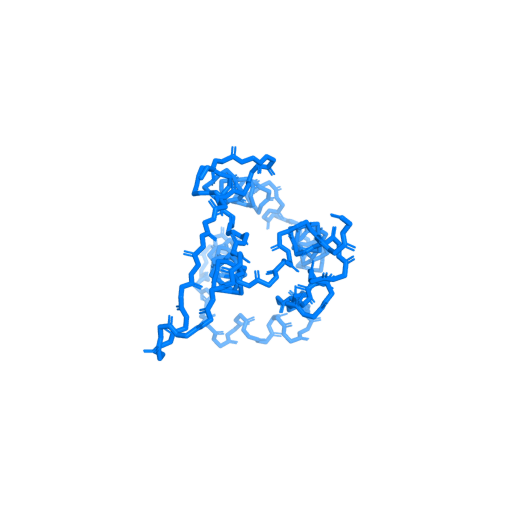O O . HIS A 1 81 ? 2.429 1.224 4.883 1.00 98.12 81 HIS A O 1
ATOM 668 N N . PHE A 1 82 ? 2.770 2.071 2.828 1.00 98.50 82 PHE A N 1
ATOM 669 C CA . PHE A 1 82 ? 2.144 3.359 3.108 1.00 98.50 82 PHE A CA 1
ATOM 670 C C . PHE A 1 82 ? 0.675 3.203 3.528 1.00 98.50 82 PHE A C 1
ATOM 672 O O . PHE A 1 82 ? 0.234 3.834 4.482 1.00 98.50 82 PHE A O 1
ATOM 679 N N . VAL A 1 83 ? -0.091 2.348 2.846 1.00 98.44 83 VAL A N 1
ATOM 680 C CA . VAL A 1 83 ? -1.497 2.096 3.193 1.00 98.44 83 VAL A CA 1
ATOM 681 C C . VAL A 1 83 ? -1.632 1.472 4.583 1.00 98.44 83 VAL A C 1
ATOM 683 O O . VAL A 1 83 ? -2.499 1.904 5.341 1.00 98.44 83 VAL A O 1
ATOM 686 N N . ARG A 1 84 ? -0.766 0.515 4.944 1.00 98.00 84 ARG A N 1
ATOM 687 C CA . ARG A 1 84 ? -0.734 -0.083 6.293 1.00 98.00 84 ARG A CA 1
ATOM 688 C C . ARG A 1 84 ? -0.466 0.955 7.370 1.00 98.00 84 ARG A C 1
ATOM 690 O O . ARG A 1 84 ? -1.201 1.038 8.350 1.00 98.00 84 ARG A O 1
ATOM 697 N N . GLU A 1 85 ? 0.551 1.782 7.159 1.00 97.75 85 GLU A N 1
ATOM 698 C CA . GLU A 1 85 ? 0.913 2.842 8.095 1.00 97.75 85 GLU A CA 1
ATOM 699 C C . GLU A 1 85 ? -0.224 3.858 8.278 1.00 97.75 85 GLU A C 1
ATOM 701 O O . GLU A 1 85 ? -0.593 4.186 9.407 1.00 97.75 85 GLU A O 1
ATOM 706 N N . GLU A 1 86 ? -0.839 4.312 7.183 1.00 97.69 86 GLU A N 1
ATOM 707 C CA . GLU A 1 86 ? -1.978 5.231 7.242 1.00 97.69 86 GLU A CA 1
ATOM 708 C C . GLU A 1 86 ? -3.202 4.599 7.917 1.00 97.69 86 GLU A C 1
ATOM 710 O O . GLU A 1 86 ? -3.926 5.289 8.639 1.00 97.69 86 GLU A O 1
ATOM 715 N N . TRP A 1 87 ? -3.437 3.295 7.736 1.00 97.38 87 TRP A N 1
ATOM 716 C CA . TRP A 1 87 ? -4.526 2.604 8.423 1.00 97.38 87 TRP A CA 1
ATOM 717 C C . TRP A 1 87 ? -4.279 2.530 9.933 1.00 97.38 87 TRP A C 1
ATOM 719 O O . TRP A 1 87 ? -5.152 2.933 10.704 1.00 97.38 87 TRP A O 1
ATOM 729 N N . ARG A 1 88 ? -3.067 2.155 10.364 1.00 96.38 88 ARG A N 1
ATOM 730 C CA . ARG A 1 88 ? -2.655 2.181 11.779 1.00 96.38 88 ARG A CA 1
ATOM 731 C C . ARG A 1 88 ? -2.806 3.572 12.400 1.00 96.38 88 ARG A C 1
ATOM 733 O O . ARG A 1 88 ? -3.345 3.717 13.501 1.00 96.38 88 ARG A O 1
ATOM 740 N N . HIS A 1 89 ? -2.371 4.614 11.690 1.00 94.62 89 HIS A N 1
ATOM 741 C CA . HIS A 1 89 ? -2.565 6.000 12.121 1.00 94.62 89 HIS A CA 1
ATOM 742 C C . HIS A 1 89 ? -4.046 6.382 12.203 1.00 94.62 89 HIS A C 1
ATOM 744 O O . HIS A 1 89 ? -4.444 7.104 13.116 1.00 94.62 89 HIS A O 1
ATOM 750 N N . CYS A 1 90 ? -4.880 5.916 11.272 1.00 94.50 90 CYS A N 1
ATOM 751 C CA . CYS A 1 90 ? -6.320 6.158 11.307 1.00 94.50 90 CYS A CA 1
ATOM 752 C C . CYS A 1 90 ? -6.971 5.509 12.539 1.00 94.50 90 CYS A C 1
ATOM 754 O O . CYS A 1 90 ? -7.759 6.165 13.220 1.00 94.50 90 CYS A O 1
ATOM 756 N N . LEU A 1 91 ? -6.588 4.269 12.861 1.00 93.75 91 LEU A N 1
ATOM 757 C CA . LEU A 1 91 ? -7.077 3.535 14.031 1.00 93.75 91 LEU A CA 1
ATOM 758 C C . LEU A 1 91 ? -6.656 4.208 15.345 1.00 93.75 91 LEU A C 1
ATOM 760 O O . LEU A 1 91 ? -7.484 4.363 16.238 1.00 93.75 91 LEU A O 1
ATOM 764 N N . SER A 1 92 ? -5.418 4.710 15.424 1.00 92.75 92 SER A N 1
ATOM 765 C CA . SER A 1 92 ? -4.931 5.460 16.599 1.00 92.75 92 SER A CA 1
ATOM 766 C C . SER A 1 92 ? -5.722 6.745 16.860 1.00 92.75 92 SER A C 1
ATOM 768 O O . SER A 1 92 ? -5.835 7.198 17.987 1.00 92.75 92 SER A O 1
ATOM 770 N N . ARG A 1 93 ? -6.307 7.355 15.823 1.00 89.75 93 ARG A N 1
ATOM 771 C CA . ARG 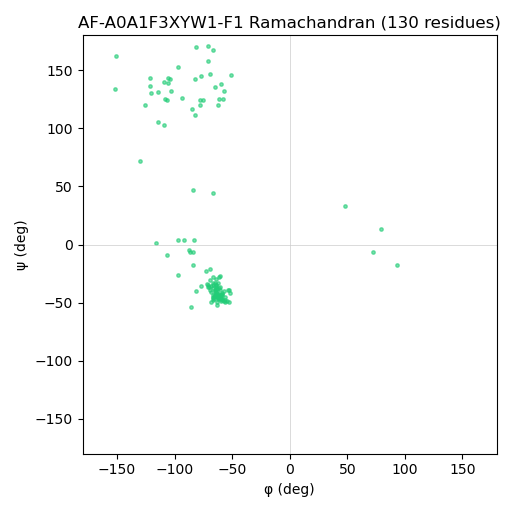A 1 93 ? -7.110 8.585 15.959 1.00 89.75 93 ARG A CA 1
ATOM 772 C C . ARG A 1 93 ? -8.563 8.329 16.366 1.00 89.75 93 ARG A C 1
ATOM 774 O O . ARG A 1 93 ? -9.364 9.261 16.355 1.00 89.75 93 ARG A O 1
ATOM 781 N N . ARG A 1 94 ? -8.941 7.075 16.623 1.00 84.88 94 ARG A N 1
ATOM 782 C CA . ARG A 1 94 ? -10.329 6.671 16.878 1.00 84.88 94 ARG A CA 1
ATOM 783 C C . ARG A 1 94 ? -10.663 6.573 18.370 1.00 84.88 94 ARG A C 1
ATOM 785 O O . ARG A 1 94 ? -11.824 6.740 18.722 1.00 84.88 94 ARG A O 1
ATOM 792 N N . SER A 1 95 ? -9.670 6.316 19.220 1.00 72.75 95 SER A N 1
ATOM 793 C CA . SER A 1 95 ? -9.815 6.273 20.679 1.00 72.75 95 SER A CA 1
ATOM 794 C C . SER A 1 95 ? -9.234 7.541 21.302 1.00 72.75 95 SER A C 1
ATOM 796 O O . SER A 1 95 ? -8.198 8.019 20.847 1.00 72.75 95 SER A O 1
ATOM 798 N N . GLN A 1 96 ? -9.870 8.067 22.354 1.00 68.12 96 GLN A N 1
ATOM 799 C CA . GLN A 1 96 ? -9.341 9.213 23.104 1.00 68.12 96 GLN A CA 1
ATOM 800 C C . GLN A 1 96 ? -8.074 8.872 23.912 1.00 68.12 96 GLN A C 1
ATOM 802 O O . GLN A 1 96 ? -7.287 9.770 24.184 1.00 68.12 96 GLN A O 1
ATOM 807 N N . ASN A 1 97 ? -7.829 7.586 24.209 1.00 63.28 97 ASN A N 1
ATOM 808 C CA . ASN A 1 97 ? -6.687 7.119 25.013 1.00 63.28 97 ASN A CA 1
ATOM 809 C C . ASN A 1 97 ? -5.693 6.222 24.245 1.00 63.28 97 ASN A C 1
ATOM 811 O O . ASN A 1 97 ? -4.744 5.714 24.835 1.00 63.28 97 ASN A O 1
ATOM 815 N N . GLY A 1 98 ? -5.899 5.960 22.949 1.00 67.56 98 GLY A N 1
ATOM 816 C CA . GLY A 1 98 ? -5.243 4.829 22.282 1.00 67.56 98 GLY A CA 1
ATOM 817 C C . GLY A 1 98 ? -4.244 5.191 21.187 1.00 67.56 98 GLY A C 1
ATOM 818 O O . GLY A 1 98 ? -4.640 5.459 20.055 1.00 67.56 98 GLY A O 1
ATOM 819 N N . ARG A 1 99 ? -2.943 5.060 21.468 1.00 87.25 99 ARG A N 1
ATOM 820 C CA . ARG A 1 99 ? -1.919 4.851 20.430 1.00 87.25 99 ARG A CA 1
ATOM 821 C C . ARG A 1 99 ? -1.970 3.383 19.998 1.00 87.25 99 ARG A C 1
ATOM 823 O O . ARG A 1 99 ? -1.711 2.517 20.818 1.00 87.25 99 ARG A O 1
ATOM 830 N N . VAL A 1 100 ? -2.241 3.103 18.722 1.00 92.62 100 VAL A N 1
ATOM 831 C CA . VAL A 1 100 ? -2.147 1.736 18.175 1.00 92.62 100 VAL A CA 1
ATOM 832 C C . VAL A 1 100 ? -0.687 1.465 17.828 1.00 92.62 100 VAL A C 1
ATOM 834 O O . VAL A 1 100 ? -0.119 2.099 16.923 1.00 92.62 100 VAL A O 1
ATOM 837 N N . THR A 1 101 ? -0.052 0.564 18.572 1.00 94.31 101 THR A N 1
ATOM 838 C CA . THR A 1 101 ? 1.318 0.124 18.300 1.00 94.31 101 THR A CA 1
ATOM 839 C C . THR A 1 101 ? 1.364 -0.733 17.034 1.00 94.31 101 THR A C 1
ATOM 841 O O . THR A 1 101 ? 0.340 -1.072 16.440 1.00 94.31 101 THR A O 1
ATOM 844 N N . TRP A 1 102 ? 2.566 -1.056 16.556 1.00 95.44 102 TRP A N 1
ATOM 845 C CA . TRP A 1 102 ? 2.686 -2.004 15.449 1.00 95.44 102 TRP A CA 1
ATOM 846 C C . TRP A 1 102 ? 2.254 -3.417 15.852 1.00 95.44 102 TRP A C 1
ATOM 848 O O . TRP A 1 102 ? 1.686 -4.095 15.008 1.00 95.44 102 TRP A O 1
ATOM 858 N N . ALA A 1 103 ? 2.462 -3.832 17.107 1.00 95.94 103 ALA A N 1
ATOM 859 C CA . ALA A 1 103 ? 2.018 -5.138 17.597 1.00 95.94 103 ALA A CA 1
ATOM 860 C C . ALA A 1 103 ? 0.486 -5.249 17.553 1.00 95.94 103 ALA A C 1
ATOM 862 O O . ALA A 1 103 ? -0.034 -6.123 16.867 1.00 95.94 103 ALA A O 1
ATOM 863 N N . ASP A 1 104 ? -0.224 -4.272 18.131 1.00 94.75 104 ASP A N 1
ATOM 864 C CA . ASP A 1 104 ? -1.696 -4.221 18.087 1.00 94.75 104 ASP A CA 1
ATOM 865 C C . ASP A 1 104 ? -2.213 -4.219 16.641 1.00 94.75 104 ASP A C 1
ATOM 867 O O . ASP A 1 104 ? -3.208 -4.856 16.298 1.00 94.75 104 ASP A O 1
ATOM 871 N N . PHE A 1 105 ? -1.532 -3.479 15.759 1.00 96.25 105 PHE A N 1
ATOM 872 C CA . PHE A 1 105 ? -1.900 -3.425 14.350 1.00 96.25 105 PHE A CA 1
ATOM 873 C C . PHE A 1 105 ? -1.699 -4.765 13.639 1.00 96.25 105 PHE A C 1
ATOM 875 O O . PHE A 1 105 ? -2.516 -5.105 12.788 1.00 96.25 105 PHE A O 1
ATOM 882 N N . LEU A 1 106 ? -0.643 -5.514 13.962 1.00 97.06 106 LEU A N 1
ATOM 883 C CA . LEU A 1 106 ? -0.408 -6.835 13.383 1.00 97.06 106 LEU A CA 1
ATOM 884 C C . LEU A 1 106 ? -1.502 -7.824 13.797 1.00 97.06 106 LEU A C 1
ATOM 886 O O . LEU A 1 106 ? -1.984 -8.546 12.934 1.00 97.06 106 LEU A O 1
ATOM 890 N N . GLU A 1 107 ? -1.973 -7.790 15.045 1.00 97.06 107 GLU A N 1
ATOM 891 C CA . GLU A 1 107 ? -3.121 -8.604 15.480 1.00 97.06 107 GLU A CA 1
ATOM 892 C C . GLU A 1 107 ? -4.416 -8.223 14.746 1.00 97.06 107 GLU A C 1
ATOM 894 O O . GLU A 1 107 ? -5.236 -9.073 14.389 1.00 97.06 107 GLU A O 1
ATOM 899 N N . ILE A 1 108 ? -4.622 -6.924 14.503 1.00 95.69 108 ILE A N 1
ATOM 900 C CA . ILE A 1 108 ? -5.759 -6.435 13.714 1.00 95.69 108 ILE A CA 1
ATOM 901 C C . ILE A 1 108 ? -5.649 -6.908 12.261 1.00 95.69 108 ILE A C 1
ATOM 903 O O . ILE A 1 108 ? -6.643 -7.342 11.683 1.00 95.69 108 ILE A O 1
ATOM 907 N N . GLU A 1 109 ? -4.464 -6.812 11.663 1.00 96.69 109 GLU A N 1
ATOM 908 C CA . GLU A 1 109 ? -4.214 -7.231 10.285 1.00 96.69 109 GLU A CA 1
ATOM 909 C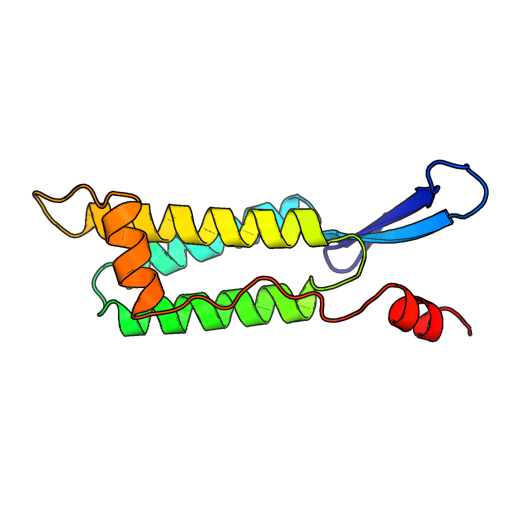 C . GLU A 1 109 ? -4.278 -8.754 10.128 1.00 96.69 109 GLU A C 1
ATOM 911 O O . GLU A 1 109 ? -4.712 -9.228 9.087 1.00 96.69 109 GLU A O 1
ATOM 916 N N . GLU A 1 110 ? -3.937 -9.532 11.152 1.00 97.50 110 GLU A N 1
ATOM 917 C CA . GLU A 1 110 ? -4.137 -10.982 11.154 1.00 97.50 110 GLU A CA 1
ATOM 918 C C . GLU A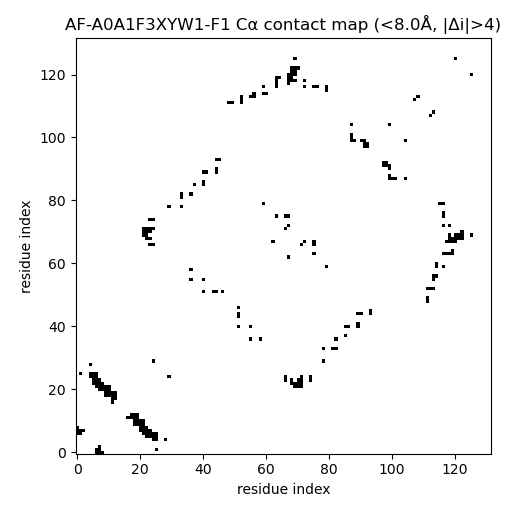 1 110 ? -5.629 -11.339 11.080 1.00 97.50 110 GLU A C 1
ATOM 920 O O . GLU A 1 110 ? -6.033 -12.177 10.274 1.00 97.50 110 GLU A O 1
ATOM 925 N N . LYS A 1 111 ? -6.469 -10.640 11.855 1.00 97.75 111 LYS A N 1
ATOM 926 C CA . LYS A 1 111 ? -7.932 -10.824 11.848 1.00 97.75 111 LYS A CA 1
ATOM 927 C C . LYS A 1 111 ? -8.593 -10.272 10.583 1.00 97.75 111 LYS A C 1
ATOM 929 O O . LYS A 1 111 ? -9.590 -10.817 10.116 1.00 97.75 111 LYS A O 1
ATOM 934 N N . PHE A 1 112 ? -8.056 -9.185 10.031 1.00 97.62 112 PHE A N 1
ATOM 93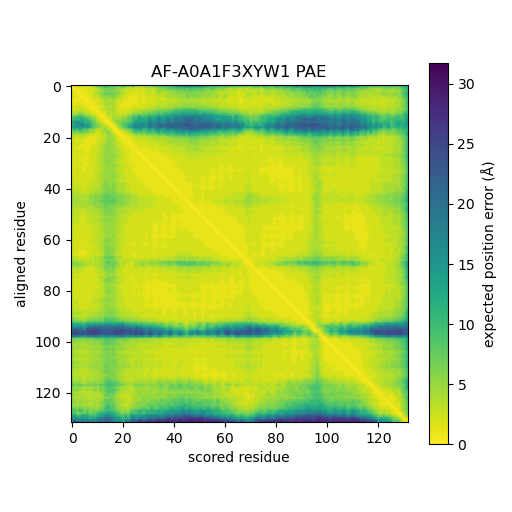5 C CA . PHE A 1 112 ? -8.599 -8.483 8.867 1.00 97.62 112 PHE A CA 1
ATOM 936 C C . PHE A 1 112 ? -7.504 -8.240 7.812 1.00 97.62 112 PHE A C 1
ATOM 938 O O . PHE A 1 112 ? -7.071 -7.097 7.614 1.00 97.62 112 PHE A O 1
ATOM 945 N N . PRO A 1 113 ? -7.057 -9.299 7.112 1.00 97.19 113 PRO A N 1
ATOM 946 C CA . PRO A 1 113 ? -5.870 -9.248 6.269 1.00 97.19 113 PRO A CA 1
ATOM 947 C C . PRO A 1 113 ? -6.024 -8.313 5.078 1.00 97.19 113 PRO A C 1
ATOM 949 O O . PRO A 1 113 ? -7.023 -8.323 4.347 1.00 97.19 113 PRO A O 1
ATOM 952 N N . LEU A 1 114 ? -4.977 -7.520 4.845 1.00 97.75 114 LEU A N 1
ATOM 953 C CA . LEU A 1 114 ? -4.852 -6.738 3.627 1.00 97.75 114 LEU A CA 1
ATOM 954 C C . LEU A 1 114 ? -4.296 -7.587 2.484 1.00 97.75 114 LEU A C 1
ATOM 956 O O . LEU A 1 114 ? -3.385 -8.391 2.662 1.00 97.75 114 LEU A O 1
ATOM 960 N N . VAL A 1 115 ? -4.798 -7.360 1.272 1.00 96.94 115 VAL A N 1
ATOM 961 C CA . VAL A 1 115 ? -4.292 -8.028 0.070 1.00 96.94 115 VAL A CA 1
ATOM 962 C C . VAL A 1 115 ? -2.821 -7.666 -0.123 1.00 96.94 115 VAL A C 1
ATOM 964 O O . VAL A 1 115 ? -2.465 -6.488 -0.202 1.00 96.94 115 VAL A O 1
ATOM 967 N N . SER A 1 116 ? -1.975 -8.689 -0.225 1.00 93.88 116 SER A N 1
ATOM 968 C CA . SER A 1 116 ? -0.540 -8.537 -0.450 1.00 93.88 116 SER A CA 1
ATOM 969 C C . SER A 1 116 ? -0.226 -8.012 -1.856 1.00 93.88 116 SER A C 1
ATOM 971 O O . SER A 1 116 ? -0.925 -8.342 -2.822 1.00 93.88 116 SER A O 1
ATOM 973 N N . PRO A 1 117 ? 0.848 -7.218 -2.010 1.00 92.75 117 PRO A N 1
ATOM 974 C CA . PRO A 1 117 ? 1.269 -6.697 -3.302 1.00 92.75 117 PRO A CA 1
ATOM 975 C C . PRO A 1 117 ? 1.642 -7.841 -4.250 1.00 92.75 117 PRO A C 1
ATOM 977 O O . PRO A 1 117 ? 2.571 -8.606 -3.990 1.00 92.75 117 PRO A O 1
ATOM 980 N N . LYS A 1 118 ? 0.937 -7.939 -5.381 1.00 88.19 118 LYS A N 1
ATOM 981 C CA . LYS A 1 118 ? 1.161 -8.975 -6.396 1.00 88.19 118 LYS A CA 1
ATOM 982 C C . LYS A 1 118 ? 1.492 -8.348 -7.745 1.00 88.19 118 LYS A C 1
ATOM 984 O O . LYS A 1 118 ? 0.854 -7.389 -8.173 1.00 88.19 118 LYS A O 1
ATOM 989 N N . LEU A 1 119 ? 2.488 -8.914 -8.424 1.00 89.38 119 LEU A N 1
ATOM 990 C CA . LEU A 1 119 ? 2.700 -8.645 -9.843 1.00 89.38 119 LEU A CA 1
ATOM 991 C C . LEU A 1 119 ? 1.682 -9.455 -10.644 1.00 89.38 119 LEU A C 1
ATOM 993 O O . LEU A 1 119 ? 1.605 -10.673 -10.499 1.00 89.38 119 LEU A O 1
ATOM 997 N N . ARG A 1 120 ? 0.909 -8.770 -11.480 1.00 89.81 120 ARG A N 1
ATOM 998 C CA . ARG A 1 120 ? -0.056 -9.370 -12.398 1.00 89.81 120 ARG A CA 1
ATOM 999 C C . ARG A 1 120 ? 0.617 -9.872 -13.675 1.00 89.81 120 ARG A C 1
ATOM 1001 O O . ARG A 1 120 ? 0.249 -10.930 -14.167 1.00 89.81 120 ARG A O 1
ATOM 1008 N N . ILE A 1 121 ? 1.579 -9.114 -14.201 1.00 90.31 121 ILE A N 1
ATOM 1009 C CA . ILE A 1 121 ? 2.263 -9.411 -15.463 1.00 90.31 121 ILE A CA 1
ATOM 1010 C C . ILE A 1 121 ? 3.774 -9.431 -15.217 1.00 90.31 121 ILE A C 1
ATOM 1012 O O . ILE A 1 121 ? 4.367 -8.442 -14.783 1.00 90.31 121 ILE A O 1
ATOM 1016 N N . SER A 1 122 ? 4.395 -10.576 -15.485 1.00 89.88 122 SER A N 1
ATOM 1017 C CA . SER A 1 122 ? 5.843 -10.796 -15.404 1.00 89.88 122 SER A CA 1
ATOM 1018 C C . SER A 1 122 ? 6.583 -10.298 -16.655 1.00 89.88 122 SER A C 1
ATOM 1020 O O .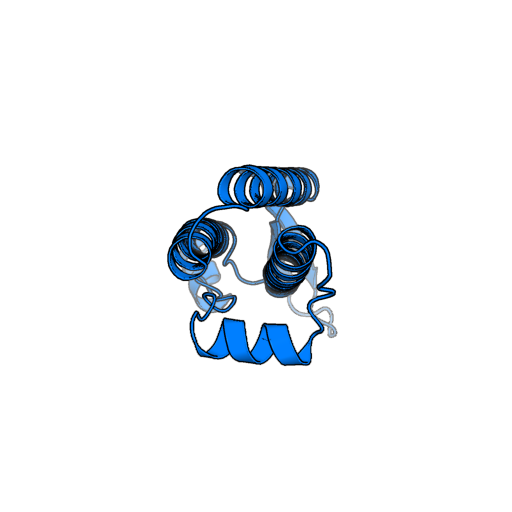 SER A 1 122 ? 5.969 -9.980 -17.669 1.00 89.88 122 SER A O 1
ATOM 1022 N N . TYR A 1 123 ? 7.923 -10.260 -16.618 1.00 86.88 123 TYR A N 1
ATOM 1023 C CA . TYR A 1 123 ? 8.718 -9.906 -17.803 1.00 86.88 123 TYR A CA 1
ATOM 1024 C C . TYR A 1 123 ? 8.523 -10.895 -18.961 1.00 86.88 123 TYR A C 1
ATOM 1026 O O . TYR A 1 123 ? 8.538 -10.472 -20.112 1.00 86.88 123 TYR A O 1
ATOM 1034 N N . ALA A 1 124 ? 8.307 -12.181 -18.666 1.00 85.56 124 ALA A N 1
ATOM 1035 C CA . ALA A 1 124 ? 8.040 -13.194 -19.686 1.00 85.56 124 ALA A CA 1
ATOM 1036 C C . ALA A 1 124 ? 6.722 -12.910 -20.424 1.00 85.56 124 ALA A C 1
ATOM 1038 O O . ALA A 1 124 ? 6.679 -12.940 -21.648 1.00 85.56 124 ALA A O 1
ATOM 1039 N N . GLN A 1 125 ? 5.674 -12.543 -19.682 1.00 86.81 125 GLN A N 1
ATOM 1040 C CA . GLN A 1 125 ? 4.382 -12.157 -20.258 1.00 86.81 125 GLN A CA 1
ATOM 1041 C C . GLN A 1 125 ? 4.447 -10.795 -20.963 1.00 86.81 125 GLN A C 1
ATOM 1043 O O . GLN A 1 125 ? 3.814 -10.603 -21.988 1.00 86.81 125 GLN A O 1
ATOM 1048 N N . LEU A 1 126 ? 5.238 -9.837 -20.467 1.00 83.94 126 LEU A N 1
ATOM 1049 C CA . LEU A 1 126 ? 5.470 -8.583 -21.195 1.00 83.94 126 LEU A CA 1
ATOM 1050 C C . LEU A 1 126 ? 6.112 -8.824 -22.564 1.00 83.94 126 LEU A C 1
ATOM 1052 O O . LEU A 1 126 ? 5.733 -8.176 -23.535 1.00 83.94 126 LEU A O 1
ATOM 1056 N N . ALA A 1 127 ? 7.052 -9.767 -22.649 1.00 80.19 127 ALA A N 1
ATOM 1057 C CA . ALA A 1 127 ? 7.715 -10.098 -23.903 1.00 80.19 127 ALA A CA 1
ATOM 1058 C C . ALA A 1 127 ? 6.749 -10.672 -24.955 1.00 80.19 127 ALA A C 1
ATOM 1060 O O . ALA A 1 127 ? 6.967 -10.438 -26.139 1.00 80.19 127 ALA A O 1
ATOM 1061 N N . SER A 1 128 ? 5.666 -11.356 -24.560 1.00 81.06 128 SER A N 1
ATOM 1062 C CA . SER A 1 128 ? 4.664 -11.844 -25.520 1.00 81.06 128 SER A CA 1
ATOM 1063 C C . SER A 1 128 ? 3.793 -10.733 -26.113 1.00 81.06 128 SER A C 1
ATOM 1065 O O . SER A 1 128 ? 3.269 -10.915 -27.201 1.00 81.06 128 SER A O 1
ATOM 1067 N N . PHE A 1 129 ? 3.649 -9.582 -25.444 1.00 76.06 129 PHE A N 1
ATOM 1068 C CA . PHE A 1 129 ? 2.870 -8.446 -25.966 1.00 76.06 129 PHE A CA 1
ATOM 1069 C C . PHE A 1 129 ? 3.656 -7.546 -26.929 1.00 76.06 129 PHE A C 1
ATOM 1071 O O . PHE A 1 129 ? 3.055 -6.744 -27.633 1.00 76.06 129 PHE A O 1
ATOM 1078 N N . VAL A 1 130 ? 4.990 -7.641 -26.928 1.00 64.31 130 VAL A N 1
ATOM 1079 C CA . VAL A 1 130 ? 5.889 -6.769 -27.710 1.00 64.31 130 VAL A CA 1
ATOM 1080 C C . VAL A 1 130 ? 6.494 -7.502 -28.920 1.00 64.31 130 VAL A C 1
ATOM 1082 O O . VAL A 1 130 ? 7.116 -6.871 -29.760 1.00 64.31 130 VAL A O 1
ATOM 1085 N N . ARG A 1 131 ? 6.313 -8.826 -29.036 1.00 55.31 131 ARG A N 1
ATOM 1086 C CA . ARG A 1 131 ? 6.750 -9.642 -30.189 1.00 55.31 131 ARG A CA 1
ATOM 1087 C C . ARG A 1 131 ? 5.735 -9.633 -31.349 1.00 55.31 131 ARG A C 1
ATOM 1089 O O . ARG A 1 131 ? 5.410 -10.694 -31.876 1.00 55.31 131 ARG A O 1
ATOM 1096 N N . LEU A 1 132 ? 5.239 -8.454 -31.719 1.00 43.41 132 LEU A N 1
ATOM 1097 C CA . LEU A 1 132 ? 4.568 -8.207 -33.000 1.00 43.41 132 LEU A CA 1
ATOM 1098 C C . LEU A 1 132 ? 5.434 -7.259 -33.826 1.00 43.41 132 LEU A C 1
ATOM 1100 O O . LEU A 1 132 ? 5.914 -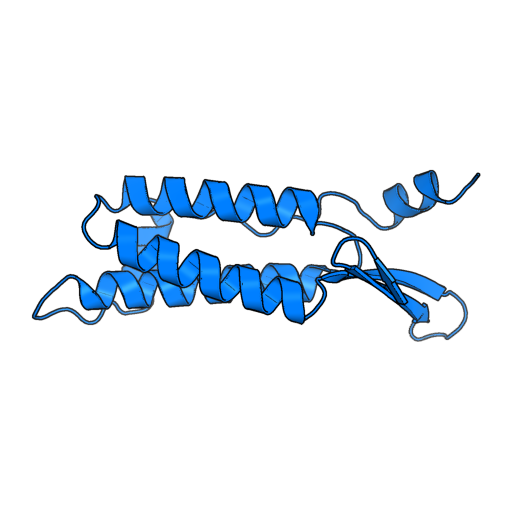6.268 -33.229 1.00 43.41 132 LEU A O 1
#

Solvent-accessible surface area (backbone atoms only — not comparable to full-atom values): 7506 Å² total; per-residue (Å²): 93,78,56,98,59,24,37,41,50,77,44,62,46,96,84,65,82,49,71,46,77,30,42,28,72,22,68,71,52,51,50,51,52,52,53,52,50,51,54,50,46,62,74,41,52,86,50,59,68,62,64,44,37,54,58,48,33,55,53,48,51,54,48,30,69,71,54,14,34,38,75,14,62,67,62,48,45,52,49,51,54,50,51,52,51,52,48,41,53,45,57,23,71,68,44,98,86,40,82,58,49,71,68,62,42,50,59,50,35,70,77,42,64,69,74,74,82,50,73,71,36,49,63,74,59,51,51,68,75,63,74,117